Protein AF-A0A5P9H983-F1 (afdb_monomer)

Radius of gyration: 20.08 Å; Cα contacts (8 Å, |Δi|>4): 21; chains: 1; bounding box: 41×32×57 Å

Foldseek 3Di:
DPDDDDDADPVRQVVLVVQCVVVVHDDSVVSVVVVVVVVVVVVCCVVVPPPDDDDDDDPDPDDD

Mean predicted aligned error: 8.77 Å

Solvent-accessible surface area (backbone atoms only — not comparable to full-atom values): 4149 Å² total; per-residue (Å²): 129,84,94,74,91,76,93,71,55,75,66,58,48,53,51,28,49,54,45,11,64,74,72,71,46,94,41,52,68,56,25,50,53,50,52,53,55,50,51,52,53,53,49,51,37,66,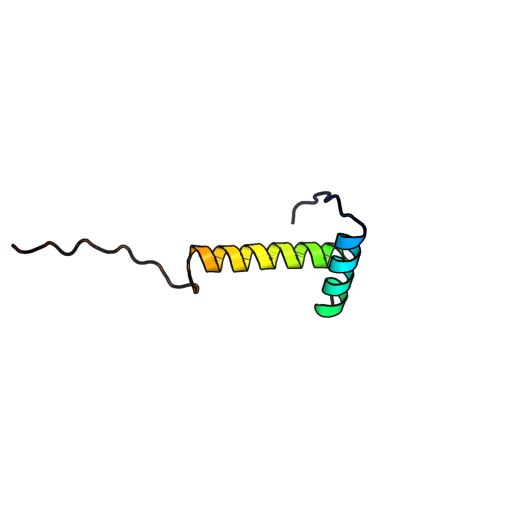75,58,35,94,78,55,85,84,73,86,81,73,83,73,81,77,88,126

Sequence (64 aa):
MPEITVDTDDYEMEYLEAVRQREGLETCDQALEFLVRKSIREGNRRLTGRGRALYPVKPQGGHR

Structure (mmCIF, N/CA/C/O backbone):
data_AF-A0A5P9H983-F1
#
_entry.id   AF-A0A5P9H983-F1
#
loop_
_atom_site.group_PDB
_atom_site.id
_atom_site.type_symbol
_atom_site.label_atom_id
_atom_site.label_alt_id
_atom_site.label_comp_id
_atom_site.label_asym_id
_atom_site.label_entity_id
_atom_site.label_seq_id
_atom_site.pdbx_PDB_ins_code
_atom_site.Cartn_x
_atom_site.Cartn_y
_atom_site.Cartn_z
_atom_site.occupancy
_atom_site.B_iso_or_equiv
_atom_site.auth_seq_id
_atom_site.auth_comp_id
_atom_site.auth_asym_id
_atom_site.auth_atom_id
_atom_site.pdbx_PDB_model_num
ATOM 1 N N . MET A 1 1 ? -8.634 3.280 -7.776 1.00 66.00 1 MET A N 1
ATOM 2 C CA . MET A 1 1 ? -8.105 4.528 -7.178 1.00 66.00 1 MET A CA 1
ATOM 3 C C . MET A 1 1 ? -7.790 5.503 -8.310 1.00 66.00 1 MET A C 1
ATOM 5 O O . MET A 1 1 ? -7.727 5.019 -9.433 1.00 66.00 1 MET A O 1
ATOM 9 N N . PRO A 1 2 ? -7.675 6.828 -8.084 1.00 80.25 2 PRO A N 1
ATOM 10 C CA . PRO A 1 2 ? -7.136 7.719 -9.116 1.00 80.25 2 PRO A CA 1
ATOM 11 C C . PRO A 1 2 ? -5.743 7.242 -9.541 1.00 80.25 2 PRO A C 1
ATOM 13 O O . PRO A 1 2 ? -5.010 6.702 -8.711 1.00 80.25 2 PRO A O 1
ATOM 16 N N . GLU A 1 3 ? -5.398 7.431 -10.812 1.00 85.25 3 GLU A N 1
ATOM 17 C CA . GLU A 1 3 ? -4.058 7.128 -11.311 1.00 85.25 3 GLU A CA 1
ATOM 18 C C . GLU A 1 3 ? -3.074 8.147 -10.731 1.00 85.25 3 GLU A C 1
ATOM 20 O O . GLU A 1 3 ? -3.207 9.353 -10.949 1.00 85.25 3 GLU A O 1
ATOM 25 N N . ILE A 1 4 ? -2.130 7.654 -9.931 1.00 88.44 4 ILE A N 1
ATOM 26 C CA . ILE A 1 4 ? -1.062 8.442 -9.321 1.00 88.44 4 ILE A CA 1
ATOM 27 C C . ILE A 1 4 ? 0.268 7.756 -9.606 1.00 88.44 4 ILE A C 1
ATOM 29 O O . ILE A 1 4 ? 0.365 6.532 -9.534 1.00 88.44 4 ILE A O 1
ATOM 33 N N . THR A 1 5 ? 1.292 8.544 -9.906 1.00 89.69 5 THR A N 1
ATOM 34 C CA . THR A 1 5 ? 2.664 8.045 -9.992 1.00 89.69 5 THR A CA 1
ATOM 35 C C . THR A 1 5 ? 3.274 8.069 -8.598 1.00 89.69 5 THR A C 1
ATOM 37 O O . THR A 1 5 ? 3.180 9.081 -7.900 1.00 89.69 5 THR A O 1
ATOM 40 N N . VAL A 1 6 ? 3.879 6.957 -8.193 1.00 88.94 6 VAL A N 1
ATOM 41 C CA . VAL A 1 6 ? 4.605 6.833 -6.929 1.00 88.94 6 VAL A CA 1
ATOM 42 C C . VAL A 1 6 ? 6.036 6.447 -7.263 1.00 88.94 6 VAL A C 1
ATOM 44 O O . VAL A 1 6 ? 6.273 5.384 -7.834 1.00 88.94 6 VAL A O 1
ATOM 47 N N . ASP A 1 7 ? 6.978 7.326 -6.930 1.00 92.81 7 ASP A N 1
ATOM 48 C CA . ASP A 1 7 ? 8.396 7.000 -7.032 1.00 92.81 7 ASP A CA 1
ATOM 49 C C . ASP A 1 7 ? 8.723 5.931 -5.992 1.00 92.81 7 ASP A C 1
ATOM 51 O O . ASP A 1 7 ? 8.351 6.063 -4.826 1.00 92.81 7 ASP A O 1
ATOM 55 N N . THR A 1 8 ? 9.367 4.861 -6.449 1.00 91.62 8 THR A N 1
ATOM 56 C CA . THR A 1 8 ? 9.666 3.671 -5.652 1.00 91.62 8 THR A CA 1
ATOM 57 C C . THR A 1 8 ? 11.127 3.302 -5.881 1.00 91.62 8 THR A C 1
ATOM 59 O O . THR A 1 8 ? 11.556 3.235 -7.036 1.00 91.62 8 THR A O 1
ATOM 62 N N . ASP A 1 9 ? 11.897 3.095 -4.816 1.00 96.62 9 ASP A N 1
ATOM 63 C CA . ASP A 1 9 ? 13.280 2.619 -4.934 1.00 96.62 9 ASP A CA 1
ATOM 64 C C . ASP A 1 9 ? 13.365 1.086 -5.105 1.00 96.62 9 ASP A C 1
ATOM 66 O O . ASP A 1 9 ? 12.362 0.370 -5.044 1.00 96.62 9 ASP A O 1
ATOM 70 N N . ASP A 1 10 ? 14.569 0.559 -5.353 1.00 97.06 10 ASP A N 1
ATOM 71 C CA . ASP A 1 10 ? 14.775 -0.880 -5.586 1.00 97.06 10 ASP A CA 1
ATOM 72 C C . ASP A 1 10 ? 14.354 -1.743 -4.382 1.00 97.06 10 ASP A C 1
ATOM 74 O O . ASP A 1 10 ? 13.835 -2.849 -4.553 1.00 97.06 10 ASP A O 1
ATOM 78 N N . TYR A 1 11 ? 14.551 -1.239 -3.160 1.00 97.00 11 TYR A N 1
ATOM 79 C CA . TYR A 1 11 ? 14.189 -1.945 -1.932 1.00 97.00 11 TYR A CA 1
ATOM 80 C C . TYR A 1 11 ? 12.668 -1.986 -1.750 1.00 97.00 11 TYR A C 1
ATOM 82 O O . TYR A 1 11 ? 12.088 -3.026 -1.426 1.00 97.00 11 TYR A O 1
ATOM 90 N N . GLU A 1 12 ? 12.004 -0.861 -1.987 1.00 97.25 12 GLU A N 1
ATOM 91 C CA . GLU A 1 12 ? 10.553 -0.761 -1.951 1.00 97.25 12 GLU A CA 1
ATOM 92 C C . GLU A 1 12 ? 9.913 -1.643 -3.036 1.00 97.25 12 GLU A C 1
ATOM 94 O O . GLU A 1 12 ? 8.920 -2.325 -2.764 1.00 97.25 12 GLU A O 1
ATOM 99 N N . MET A 1 13 ? 10.514 -1.726 -4.228 1.00 97.62 13 MET A N 1
ATOM 100 C CA . MET A 1 13 ? 10.070 -2.632 -5.292 1.00 97.62 13 MET A CA 1
ATOM 101 C C . MET A 1 13 ? 10.199 -4.109 -4.906 1.00 97.62 13 MET A C 1
ATOM 103 O O . MET A 1 13 ? 9.270 -4.885 -5.149 1.00 97.62 13 MET A O 1
ATOM 107 N N . GLU A 1 14 ? 11.298 -4.511 -4.263 1.00 98.12 14 GLU A N 1
ATOM 108 C CA . GLU A 1 14 ? 11.466 -5.876 -3.748 1.00 98.12 14 GLU A CA 1
ATOM 109 C C . GLU A 1 14 ? 10.406 -6.207 -2.684 1.00 98.12 14 GLU A C 1
ATOM 111 O O . GLU A 1 14 ? 9.809 -7.290 -2.687 1.00 98.12 14 GLU A O 1
ATOM 116 N N . TYR A 1 15 ? 10.101 -5.249 -1.805 1.00 98.06 15 TYR A N 1
ATOM 117 C CA . TYR A 1 15 ? 9.042 -5.408 -0.813 1.00 98.06 15 TYR A CA 1
ATOM 118 C C . TYR A 1 15 ? 7.656 -5.561 -1.458 1.00 98.06 15 TYR A C 1
ATOM 120 O O . TYR A 1 15 ? 6.874 -6.425 -1.044 1.00 98.06 15 TYR A O 1
ATOM 128 N N . LEU A 1 16 ? 7.342 -4.758 -2.481 1.00 98.12 16 LEU A N 1
ATOM 129 C CA . LEU A 1 16 ? 6.088 -4.870 -3.230 1.00 98.12 16 LEU A CA 1
ATOM 130 C C . LEU A 1 16 ? 5.959 -6.231 -3.916 1.00 98.12 16 LEU A C 1
ATOM 132 O O . LEU A 1 16 ? 4.883 -6.829 -3.861 1.00 98.12 16 LEU A O 1
ATOM 136 N N . GLU A 1 17 ? 7.042 -6.761 -4.482 1.00 98.38 17 GLU A N 1
ATOM 137 C CA . GLU A 1 17 ? 7.059 -8.087 -5.103 1.00 98.38 17 GLU A CA 1
ATOM 138 C C . GLU A 1 17 ? 6.805 -9.201 -4.073 1.00 98.38 17 GLU A C 1
ATOM 140 O O . GLU A 1 17 ? 5.994 -10.104 -4.304 1.00 98.38 17 GLU A O 1
ATOM 145 N N . ALA A 1 18 ? 7.407 -9.103 -2.885 1.00 98.56 18 ALA A N 1
ATOM 146 C CA . ALA A 1 18 ? 7.146 -10.041 -1.795 1.00 98.56 18 ALA A CA 1
ATOM 147 C C . ALA A 1 18 ? 5.672 -10.012 -1.346 1.00 98.56 18 ALA A C 1
ATOM 149 O O . ALA A 1 18 ? 5.066 -11.057 -1.086 1.00 98.56 18 ALA A O 1
ATOM 150 N N . VAL A 1 19 ? 5.065 -8.823 -1.271 1.00 98.38 19 VAL A N 1
ATOM 151 C CA . VAL A 1 19 ? 3.637 -8.672 -0.950 1.00 98.38 19 VAL A CA 1
ATOM 152 C C . VAL A 1 19 ? 2.758 -9.218 -2.074 1.00 98.38 19 VAL A C 1
ATOM 154 O O . VAL A 1 19 ? 1.795 -9.927 -1.778 1.00 98.38 19 VAL A O 1
ATOM 157 N N . ARG A 1 20 ? 3.103 -8.951 -3.340 1.00 98.56 20 ARG A N 1
ATOM 158 C CA . ARG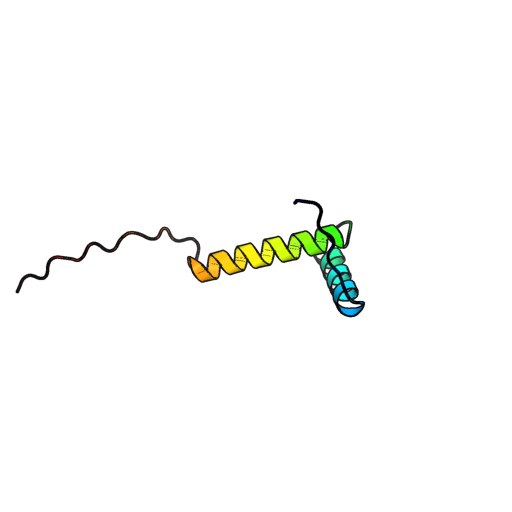 A 1 20 ? 2.394 -9.465 -4.518 1.00 98.56 20 ARG A CA 1
ATOM 159 C C . ARG A 1 20 ? 2.284 -10.985 -4.463 1.00 98.56 20 ARG A C 1
ATOM 161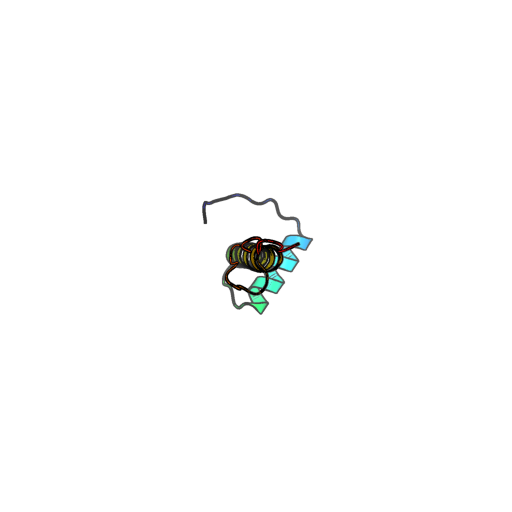 O O . ARG A 1 20 ? 1.184 -11.522 -4.560 1.00 98.56 20 ARG A O 1
ATOM 168 N N . GLN A 1 21 ? 3.401 -11.670 -4.218 1.00 98.50 21 GLN A N 1
ATOM 169 C CA . GLN A 1 21 ? 3.436 -13.129 -4.111 1.00 98.50 21 GLN A CA 1
ATOM 170 C C . GLN A 1 21 ? 2.667 -13.645 -2.888 1.00 98.50 21 GLN A C 1
ATOM 172 O O . GLN A 1 21 ? 1.892 -14.592 -3.008 1.00 98.50 21 GLN A O 1
ATOM 177 N N . ARG A 1 22 ? 2.834 -13.013 -1.715 1.00 98.31 22 ARG A N 1
ATOM 178 C CA . ARG A 1 22 ? 2.170 -13.440 -0.470 1.00 98.31 22 ARG A CA 1
ATOM 179 C C . ARG A 1 22 ? 0.647 -13.351 -0.550 1.00 98.31 22 ARG A C 1
ATOM 181 O O . ARG A 1 22 ? -0.040 -14.217 -0.020 1.00 98.31 22 ARG A O 1
ATOM 188 N N . GLU A 1 23 ? 0.133 -12.287 -1.157 1.00 97.81 23 GLU A N 1
ATOM 189 C CA . GLU A 1 23 ? -1.305 -12.007 -1.232 1.00 97.81 23 GLU A CA 1
ATOM 190 C C . GLU A 1 23 ? -1.941 -12.525 -2.539 1.00 97.81 23 GLU A C 1
ATOM 192 O O . GLU A 1 23 ? -3.148 -12.386 -2.723 1.00 97.81 23 GLU A O 1
ATOM 197 N N . GLY A 1 24 ? -1.151 -13.135 -3.435 1.00 98.06 24 GLY A N 1
ATOM 198 C CA . GLY A 1 24 ? -1.629 -13.706 -4.698 1.00 98.06 24 GLY A CA 1
ATOM 199 C C . GLY A 1 24 ? -2.100 -12.660 -5.713 1.00 98.06 24 GLY A C 1
ATOM 200 O O . GLY A 1 24 ? -3.094 -12.878 -6.400 1.00 98.06 24 GLY A O 1
ATOM 201 N N . LEU A 1 25 ? -1.420 -11.515 -5.774 1.00 98.19 25 LEU A N 1
ATOM 202 C CA . LEU A 1 25 ? -1.759 -10.393 -6.652 1.00 98.19 25 LEU A CA 1
ATOM 203 C C . LEU A 1 25 ? -1.050 -10.513 -8.006 1.00 98.19 25 LEU A C 1
ATOM 205 O O . LEU A 1 25 ? 0.001 -11.141 -8.135 1.00 98.19 25 LEU A O 1
ATOM 209 N N . GLU A 1 26 ? -1.610 -9.881 -9.031 1.00 97.69 26 GLU A N 1
ATOM 210 C CA . GLU A 1 26 ? -1.090 -9.978 -10.396 1.00 97.69 26 GLU A CA 1
ATOM 211 C C . GLU A 1 26 ? 0.084 -9.021 -10.617 1.00 97.69 26 GLU A C 1
ATOM 213 O O . GLU A 1 26 ? 1.080 -9.406 -11.232 1.00 97.69 26 GLU A O 1
ATOM 218 N N . THR A 1 27 ? 0.013 -7.806 -10.062 1.00 97.38 27 THR A N 1
ATOM 219 C CA . THR A 1 27 ? 0.988 -6.728 -10.307 1.00 97.38 27 THR A CA 1
ATOM 220 C C . THR A 1 27 ? 1.471 -6.054 -9.018 1.00 97.38 27 THR A C 1
ATOM 222 O O . THR A 1 27 ? 0.803 -6.102 -7.982 1.00 97.38 27 THR A O 1
ATOM 225 N N . CYS A 1 28 ? 2.631 -5.389 -9.077 1.00 96.12 28 CYS A N 1
ATOM 226 C CA . CYS A 1 28 ? 3.135 -4.581 -7.959 1.00 96.12 28 CYS A CA 1
ATOM 227 C C . CYS A 1 28 ? 2.233 -3.375 -7.656 1.00 96.12 28 CYS A C 1
ATOM 229 O O . CYS A 1 28 ? 2.075 -3.024 -6.490 1.00 96.12 28 CYS A O 1
ATOM 231 N N . ASP A 1 29 ? 1.550 -2.813 -8.658 1.00 95.38 29 ASP A N 1
ATOM 232 C CA . ASP A 1 29 ? 0.558 -1.748 -8.446 1.00 95.38 29 ASP A CA 1
ATOM 233 C C . ASP A 1 29 ? -0.601 -2.225 -7.562 1.00 95.38 29 ASP A C 1
ATOM 235 O O . ASP A 1 29 ? -1.039 -1.519 -6.651 1.00 95.38 29 ASP A O 1
ATOM 239 N N . GLN A 1 30 ? -1.070 -3.462 -7.773 1.00 96.50 30 GLN A N 1
ATOM 240 C CA . GLN A 1 30 ? -2.081 -4.071 -6.908 1.00 96.50 30 GLN A CA 1
ATOM 241 C C . GLN A 1 30 ? -1.544 -4.286 -5.486 1.00 96.50 30 GLN A C 1
ATOM 243 O O . GLN A 1 30 ? -2.286 -4.102 -4.519 1.00 96.50 30 GLN A O 1
ATOM 248 N N . ALA A 1 31 ? -0.265 -4.648 -5.335 1.00 97.62 31 ALA A N 1
ATOM 249 C CA . ALA A 1 31 ? 0.375 -4.778 -4.025 1.00 97.62 31 ALA A CA 1
ATOM 250 C C . ALA A 1 31 ? 0.469 -3.428 -3.299 1.00 97.62 31 ALA A C 1
ATOM 252 O O . ALA A 1 31 ? 0.150 -3.346 -2.109 1.00 97.62 31 ALA A O 1
ATOM 253 N N . LEU A 1 32 ? 0.813 -2.357 -4.015 1.00 95.88 32 LEU A N 1
ATOM 254 C CA . LEU A 1 32 ? 0.825 -1.000 -3.479 1.00 95.88 32 LEU A CA 1
ATOM 255 C C . LEU A 1 32 ? -0.583 -0.575 -3.035 1.00 95.88 32 LEU A C 1
ATOM 257 O O . LEU A 1 32 ? -0.774 -0.153 -1.890 1.00 95.88 32 LEU A O 1
ATOM 261 N N . GLU A 1 33 ? -1.597 -0.766 -3.886 1.00 95.75 33 GLU A N 1
ATOM 262 C CA . GLU A 1 33 ? -2.995 -0.482 -3.540 1.00 95.75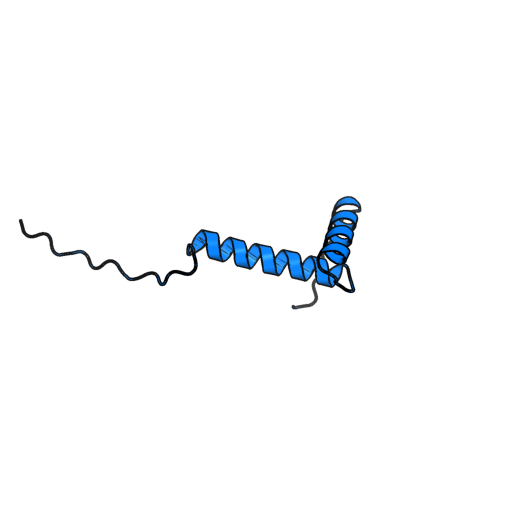 33 GLU A CA 1
ATOM 263 C C . GLU A 1 33 ? -3.451 -1.286 -2.310 1.00 95.75 33 GLU A C 1
ATOM 265 O O . GLU A 1 33 ? -4.118 -0.751 -1.414 1.00 95.75 33 GLU A O 1
ATOM 270 N N . PHE A 1 34 ? -3.074 -2.563 -2.227 1.00 96.81 34 PHE A N 1
ATOM 271 C CA . PHE A 1 34 ? -3.373 -3.419 -1.083 1.00 96.81 34 PHE A CA 1
ATOM 272 C C . PHE A 1 34 ? -2.78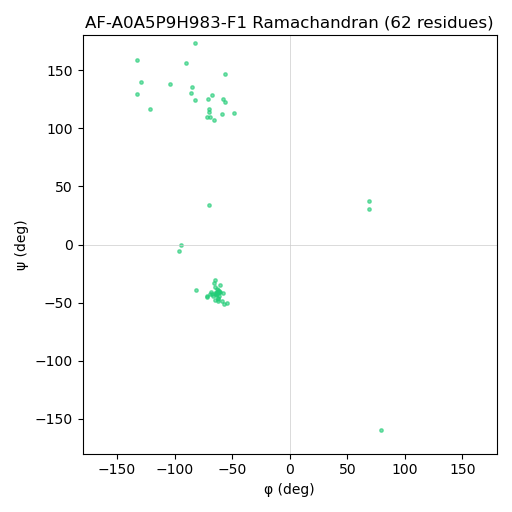8 -2.856 0.217 1.00 96.81 34 PHE A C 1
ATOM 274 O O . PHE A 1 34 ? -3.512 -2.730 1.214 1.00 96.81 34 PHE A O 1
ATOM 281 N N . LEU A 1 35 ? -1.507 -2.477 0.214 1.00 96.50 35 LEU A N 1
ATOM 282 C CA . LEU A 1 35 ? -0.824 -1.925 1.385 1.00 96.50 35 LEU A CA 1
ATOM 283 C C . LEU A 1 35 ? -1.444 -0.601 1.837 1.00 96.50 35 LEU A C 1
ATOM 285 O O . LEU A 1 35 ? -1.695 -0.425 3.032 1.00 96.50 35 LEU A O 1
ATOM 289 N N . VAL A 1 36 ? -1.772 0.294 0.902 1.00 94.88 36 VAL A N 1
ATOM 290 C CA . VAL A 1 36 ? -2.447 1.567 1.202 1.00 94.88 36 VAL A CA 1
ATOM 291 C C . VAL A 1 36 ? -3.826 1.322 1.822 1.00 94.88 36 VAL A C 1
ATOM 293 O O . VAL A 1 36 ? -4.163 1.885 2.866 1.00 94.88 36 VAL A O 1
ATOM 296 N N . ARG A 1 37 ? -4.636 0.426 1.246 1.00 94.94 37 ARG A N 1
ATOM 297 C CA . ARG A 1 37 ? -5.952 0.078 1.813 1.00 94.94 37 ARG A CA 1
ATOM 298 C C . ARG A 1 37 ? -5.827 -0.543 3.203 1.00 94.94 37 ARG A C 1
ATOM 300 O O . ARG A 1 37 ? -6.659 -0.278 4.078 1.00 94.94 37 ARG A O 1
ATOM 307 N N . LYS A 1 38 ? -4.813 -1.384 3.415 1.00 95.75 38 LYS A N 1
ATOM 308 C CA . LYS A 1 38 ? -4.533 -2.013 4.708 1.00 95.75 38 LYS A CA 1
ATOM 309 C C . LYS A 1 38 ? -4.135 -0.972 5.755 1.00 95.75 38 LYS A C 1
ATOM 311 O O . LYS A 1 38 ? -4.733 -0.963 6.832 1.00 95.75 38 LYS A O 1
ATOM 316 N N . SER A 1 39 ? -3.220 -0.061 5.428 1.00 94.94 39 SER A N 1
ATOM 317 C CA . SER A 1 39 ? -2.747 0.975 6.353 1.00 94.94 39 SER A CA 1
ATOM 318 C C . SER A 1 39 ? -3.868 1.932 6.771 1.00 94.94 39 SER A C 1
ATOM 320 O O . SER A 1 39 ? -4.001 2.230 7.960 1.00 94.94 39 SER A O 1
ATOM 322 N N . ILE A 1 40 ? -4.749 2.329 5.842 1.00 92.88 40 ILE A N 1
ATOM 323 C CA . ILE A 1 40 ? -5.937 3.145 6.143 1.00 92.88 40 ILE A CA 1
ATOM 324 C C . ILE A 1 40 ? -6.878 2.399 7.092 1.00 92.88 40 ILE A C 1
ATOM 326 O O . ILE A 1 40 ? -7.346 2.960 8.085 1.00 92.88 40 ILE A O 1
ATOM 330 N N . ARG A 1 41 ? -7.148 1.115 6.829 1.00 91.00 41 ARG A N 1
ATOM 331 C CA . ARG A 1 41 ? -8.028 0.295 7.675 1.00 91.00 41 ARG A CA 1
ATOM 332 C C . ARG A 1 41 ? -7.481 0.159 9.096 1.00 91.00 41 ARG A C 1
ATOM 334 O O . ARG A 1 41 ? -8.231 0.292 10.064 1.00 91.00 41 ARG A O 1
ATOM 341 N N . GLU A 1 42 ? -6.182 -0.086 9.226 1.00 91.94 42 GLU A N 1
ATOM 342 C CA . GLU A 1 42 ? -5.497 -0.177 10.516 1.00 91.94 42 GLU A CA 1
ATOM 343 C C . GLU A 1 42 ? -5.443 1.182 11.230 1.00 91.94 42 GLU A C 1
ATOM 345 O O . GLU A 1 42 ? -5.692 1.256 12.433 1.00 91.94 42 GLU A O 1
ATOM 350 N N . GLY A 1 43 ? -5.194 2.269 10.495 1.00 90.44 43 GLY A N 1
ATOM 351 C CA . GLY A 1 43 ? -5.259 3.646 10.989 1.00 90.44 43 GLY A CA 1
ATOM 352 C C . GLY A 1 43 ? -6.630 3.991 11.567 1.00 90.44 43 GLY A C 1
ATOM 353 O O . GLY A 1 43 ? -6.728 4.383 12.729 1.00 90.44 43 GLY A O 1
ATOM 354 N N . ASN A 1 44 ? -7.698 3.736 10.812 1.00 88.19 44 ASN A N 1
ATOM 355 C CA . ASN A 1 44 ? -9.071 3.971 11.259 1.00 88.19 44 ASN A CA 1
ATOM 356 C C . ASN A 1 44 ? -9.419 3.153 12.506 1.00 88.19 44 ASN A C 1
ATOM 358 O O . ASN A 1 44 ? -10.043 3.676 13.431 1.00 88.19 44 ASN A O 1
ATOM 362 N N . ARG A 1 45 ? -8.980 1.890 12.577 1.00 86.75 45 ARG A N 1
ATOM 363 C CA . ARG A 1 45 ? -9.158 1.039 13.764 1.00 86.75 45 ARG A CA 1
ATOM 364 C C . ARG A 1 45 ? -8.376 1.552 14.978 1.00 86.75 45 ARG A C 1
ATOM 366 O O . ARG A 1 45 ? -8.825 1.384 16.108 1.00 86.75 45 ARG A O 1
ATOM 373 N N . ARG A 1 46 ? -7.210 2.172 14.786 1.00 85.69 46 ARG A N 1
ATOM 374 C CA . ARG A 1 46 ? -6.468 2.811 15.887 1.00 85.69 46 ARG A CA 1
ATOM 375 C C . ARG A 1 46 ? -7.182 4.062 16.398 1.00 85.69 46 ARG A C 1
ATOM 377 O O . ARG A 1 46 ? -7.294 4.222 17.606 1.00 85.69 46 ARG A O 1
ATOM 384 N N . LEU A 1 47 ? -7.704 4.897 15.498 1.00 85.62 47 LEU A N 1
ATOM 385 C CA . LEU A 1 47 ? -8.372 6.156 15.850 1.00 85.62 47 LEU A CA 1
ATOM 386 C C . LEU A 1 47 ? -9.746 5.949 16.503 1.00 85.62 47 LEU A C 1
ATOM 388 O O . LEU A 1 47 ? -10.063 6.578 17.505 1.00 85.62 47 LEU A O 1
ATOM 392 N N . THR A 1 48 ? -10.563 5.057 15.943 1.00 81.81 48 THR A N 1
ATOM 393 C CA . THR A 1 48 ? -11.952 4.818 16.390 1.00 81.81 48 THR A CA 1
ATOM 394 C C . THR A 1 48 ? -12.089 3.637 17.359 1.00 81.81 48 THR A C 1
ATOM 396 O O . THR A 1 48 ? -13.169 3.368 17.886 1.00 81.81 48 THR A O 1
ATOM 399 N N . GLY A 1 49 ? -11.002 2.903 17.607 1.00 76.62 49 GLY A N 1
ATOM 400 C CA . GLY A 1 49 ? -11.010 1.649 18.357 1.00 76.62 49 GLY A CA 1
ATOM 401 C C . GLY A 1 49 ? -11.479 0.442 17.529 1.00 76.62 49 GLY A C 1
ATOM 402 O O . GLY A 1 49 ? -11.452 0.426 16.302 1.00 76.6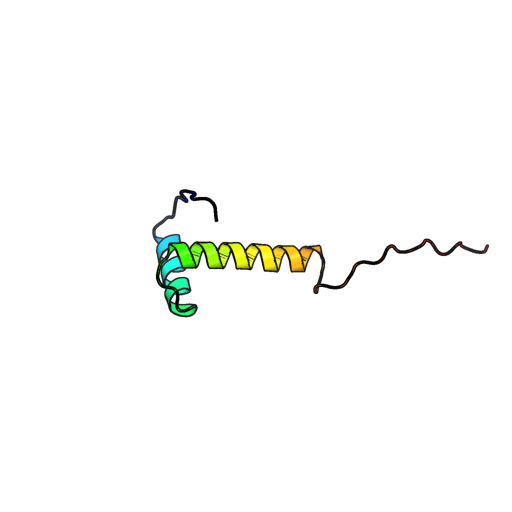2 49 GLY A O 1
ATOM 403 N N . ARG A 1 50 ? -11.911 -0.636 18.201 1.00 71.75 50 ARG A N 1
ATOM 404 C CA . ARG A 1 50 ? -12.290 -1.935 17.588 1.00 71.75 50 ARG A CA 1
ATOM 405 C C . ARG A 1 50 ? -13.601 -1.905 16.762 1.00 71.75 50 ARG A C 1
ATOM 407 O O . ARG A 1 50 ? -14.332 -2.887 16.771 1.00 71.75 50 ARG A O 1
ATOM 414 N N . GLY A 1 51 ? -13.924 -0.803 16.083 1.00 67.38 51 GLY A N 1
ATOM 415 C CA . GLY A 1 51 ? -15.182 -0.655 15.340 1.00 67.38 51 GLY A CA 1
ATOM 416 C C . GLY A 1 51 ? -16.402 -0.574 16.258 1.00 67.38 51 GLY A C 1
ATOM 417 O O . GLY A 1 51 ? -17.479 -1.049 15.911 1.00 67.38 51 GLY A O 1
ATOM 418 N N . ARG A 1 52 ? -16.225 -0.027 17.466 1.00 69.94 52 ARG A N 1
ATOM 419 C CA . ARG A 1 52 ? -17.330 0.194 18.402 1.00 69.94 52 ARG A CA 1
ATOM 420 C C . ARG A 1 52 ? -17.992 1.524 18.070 1.00 69.94 52 ARG A C 1
ATOM 422 O O . ARG A 1 52 ? -17.296 2.515 17.874 1.00 69.94 52 ARG A O 1
ATOM 429 N N . ALA A 1 53 ? -19.322 1.545 18.047 1.00 74.00 53 ALA A N 1
ATOM 430 C CA . ALA A 1 53 ? -20.064 2.796 17.998 1.00 74.00 53 ALA A CA 1
ATOM 431 C C . ALA A 1 53 ? -19.669 3.661 19.208 1.00 74.00 53 ALA A C 1
ATOM 433 O O . ALA A 1 53 ? -19.726 3.199 20.351 1.00 74.00 53 ALA A O 1
ATOM 434 N N . LEU A 1 54 ? -19.229 4.892 18.947 1.00 69.94 54 LEU A N 1
ATOM 435 C CA . LEU A 1 54 ? -18.991 5.889 19.985 1.00 69.94 54 LEU A CA 1
ATOM 436 C C . LEU A 1 54 ? -20.333 6.538 20.323 1.00 69.94 54 LEU A C 1
ATOM 438 O O . LEU A 1 54 ? -21.012 7.055 19.438 1.00 69.94 54 LEU A O 1
ATOM 442 N N . TYR A 1 55 ? -20.714 6.503 21.598 1.00 77.25 55 TYR A N 1
ATOM 443 C CA . TYR A 1 55 ? -21.921 7.163 22.083 1.00 77.25 55 TYR A CA 1
ATOM 444 C C . TYR A 1 55 ? -21.540 8.439 22.834 1.00 77.25 55 TYR A C 1
ATOM 446 O O . TYR A 1 55 ? -20.587 8.409 23.619 1.00 77.25 55 TYR A O 1
ATOM 454 N N . PRO A 1 56 ? -22.273 9.548 22.637 1.00 78.62 56 PRO A N 1
ATOM 455 C CA . PRO A 1 56 ? -22.082 10.746 23.438 1.00 78.62 56 PRO A CA 1
ATOM 456 C C . PRO A 1 56 ? -22.254 10.409 24.921 1.00 78.62 56 PRO A C 1
ATOM 458 O O . PRO A 1 56 ? -23.307 9.916 25.334 1.00 78.62 56 PRO A O 1
ATOM 461 N N . VAL A 1 57 ? -21.234 10.686 25.732 1.00 80.62 57 VAL A N 1
ATOM 462 C CA . VAL A 1 57 ? -21.366 10.615 27.188 1.00 80.62 57 VAL A CA 1
ATOM 463 C C . VAL A 1 57 ? -22.218 11.805 27.609 1.00 80.62 57 VAL A C 1
ATOM 465 O O . VAL A 1 57 ? -21.781 12.951 27.513 1.00 80.62 57 VAL A O 1
ATOM 468 N N . LYS A 1 58 ? -23.456 11.556 28.045 1.00 80.50 58 LYS A N 1
ATOM 469 C CA . LYS A 1 58 ? -24.263 12.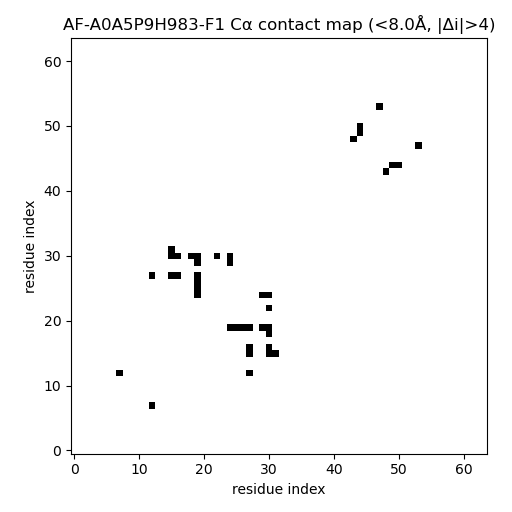611 28.663 1.00 80.50 58 LYS A CA 1
ATOM 470 C C . LYS A 1 58 ? -23.648 12.917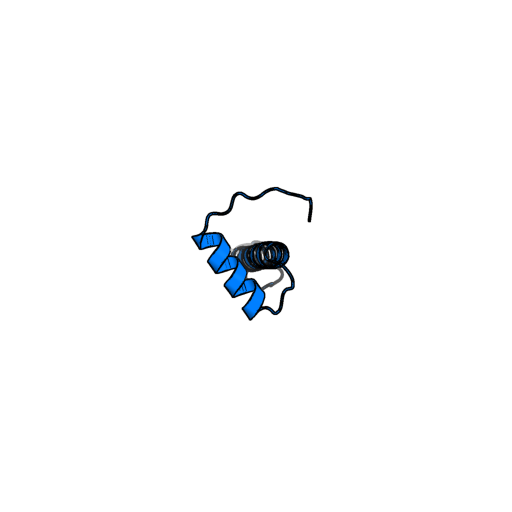 30.031 1.00 80.50 58 LYS A C 1
ATOM 472 O O . LYS A 1 58 ? -23.495 11.974 30.810 1.00 80.50 58 LYS A O 1
ATOM 477 N N . PRO A 1 59 ? -23.293 14.178 30.339 1.00 74.31 59 PRO A N 1
ATOM 478 C CA . PRO A 1 59 ? -22.876 14.535 31.685 1.00 74.31 59 PRO A CA 1
ATOM 479 C C . PRO A 1 59 ? -24.034 14.193 32.620 1.00 74.31 59 PRO A C 1
ATOM 481 O O . PRO A 1 59 ? -25.129 14.745 32.509 1.00 74.31 59 PRO A O 1
ATOM 484 N N . GLN A 1 60 ? -23.822 13.201 33.479 1.00 65.25 60 GLN A N 1
ATOM 485 C CA . GLN A 1 60 ? -24.799 12.839 34.489 1.00 65.25 60 GLN A CA 1
ATOM 486 C C . GLN A 1 60 ? -24.798 13.995 35.485 1.00 65.25 60 GLN A C 1
ATOM 488 O O . GLN A 1 60 ? -23.762 14.289 36.079 1.00 65.25 60 GLN A O 1
ATOM 493 N N . GLY A 1 61 ? -25.922 14.712 35.566 1.00 61.38 61 GLY A N 1
ATOM 494 C CA . GLY A 1 61 ? -26.090 15.834 36.479 1.00 61.38 61 GLY A CA 1
ATOM 495 C C . GLY A 1 61 ? -25.642 15.420 37.873 1.00 61.38 61 GLY A C 1
ATOM 496 O O . GLY A 1 61 ? -26.226 14.522 38.479 1.00 61.38 61 GLY A O 1
ATOM 497 N N . GLY A 1 62 ? -24.554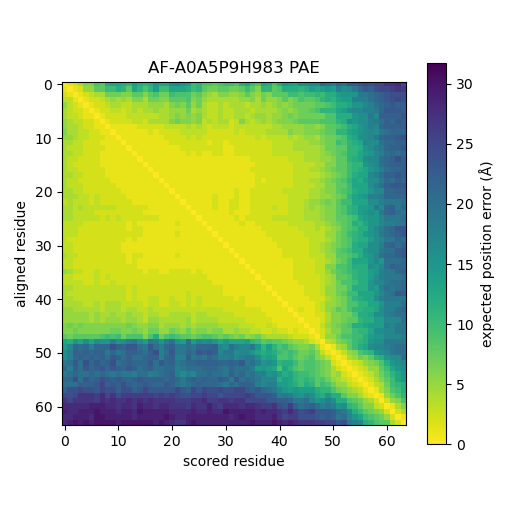 16.031 38.338 1.00 59.16 62 GLY A N 1
ATOM 498 C CA . GLY A 1 62 ? -24.068 15.843 39.689 1.00 59.16 62 GLY A CA 1
ATOM 499 C C . GLY A 1 62 ? -25.096 16.420 40.646 1.00 59.16 62 GLY A C 1
ATOM 500 O O . GLY A 1 62 ? -25.233 17.634 40.744 1.00 59.16 62 GLY A O 1
ATOM 501 N N . HIS A 1 63 ? -25.815 15.546 41.343 1.00 58.00 63 HIS A N 1
ATOM 502 C CA . HIS A 1 63 ? -26.453 15.911 42.595 1.00 58.00 63 HIS A CA 1
ATOM 503 C C . HIS A 1 63 ? -25.352 16.130 43.635 1.00 58.00 63 HIS A C 1
ATOM 505 O O . HIS A 1 63 ? -24.697 15.174 44.059 1.00 58.00 63 HIS A O 1
ATOM 511 N N . ARG A 1 64 ? -25.152 17.385 44.029 1.00 55.53 64 ARG A N 1
ATOM 512 C CA . ARG A 1 64 ? -24.670 17.776 45.353 1.00 55.53 64 ARG A CA 1
ATOM 513 C C . ARG A 1 64 ? -25.437 19.008 45.794 1.00 55.53 64 ARG A C 1
ATOM 515 O O . ARG A 1 64 ? -25.602 19.906 44.942 1.00 55.53 64 ARG A O 1
#

Secondary structure (DSSP, 8-state):
---------HHHHHHHHHHHHHHT-SSHHHHHHHHHHHHHHHHHHHHH-SSPPP----------

pLDDT: mean 87.63, std 12.18, range [55.53, 98.56]

Nearest PDB structures (foldseek):
  7vp4-assembly2_E  TM=7.680E-01  e=5.895E-01  Arabidopsis thaliana
  7vp2-assembly1_B  TM=6.891E-01  e=5.895E-01  Arabidopsis thaliana
  7vp5-assembly3_I  TM=7.540E-01  e=7.803E-01  Arabidopsis thaliana
  7vp4-assembly1_B  TM=7.390E-01  e=7.275E-01  Arabidopsis thaliana